Protein AF-A0A971NAR1-F1 (afdb_monomer_lite)

Foldseek 3Di:
DDDPVLVQLLVLQVVVCVVPVDHDALVNCCVPRVVVDDSVRSVVSVVVCVVVVSDDDD

Se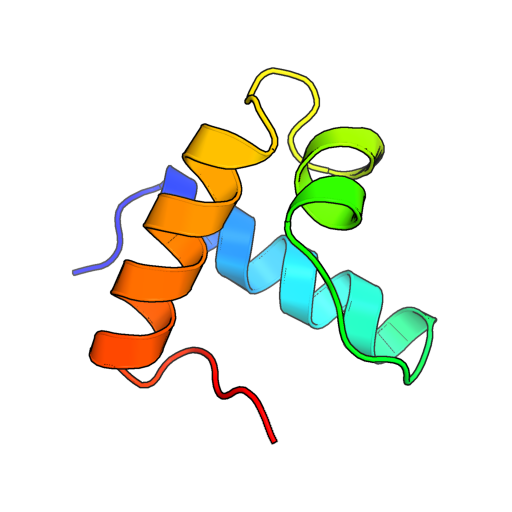quence (58 aa):
MLTERQLEVVLSVVYEYIRSGESVGSRTVSRRYLTGHSSATIRNEMSDLEEMGFLMQP

Structure (mmCIF, N/CA/C/O backbone):
data_AF-A0A971NAR1-F1
#
_entry.id   AF-A0A971NAR1-F1
#
loop_
_atom_site.group_PDB
_atom_site.id
_atom_site.type_symbol
_atom_site.label_atom_id
_atom_site.label_alt_id
_atom_site.label_comp_id
_atom_site.label_asym_id
_atom_site.label_entity_id
_atom_site.label_seq_id
_atom_site.pdbx_PDB_ins_code
_atom_site.Cartn_x
_atom_site.Cartn_y
_atom_site.Cartn_z
_atom_site.occupancy
_atom_site.B_iso_or_equiv
_atom_site.auth_seq_id
_atom_site.auth_comp_id
_atom_site.auth_asym_id
_atom_site.auth_atom_id
_atom_site.pdbx_PDB_model_num
ATOM 1 N N . MET A 1 1 ? -2.026 -15.784 9.800 1.00 84.88 1 MET A N 1
ATOM 2 C CA . MET A 1 1 ? -2.981 -15.821 8.669 1.00 84.88 1 MET A CA 1
ATOM 3 C C . MET A 1 1 ? -3.233 -14.394 8.230 1.00 84.88 1 MET A C 1
ATOM 5 O O . MET A 1 1 ? -3.247 -13.537 9.104 1.00 84.88 1 MET A O 1
ATOM 9 N N . LEU A 1 2 ? -3.385 -14.147 6.927 1.00 92.81 2 LEU A N 1
ATOM 10 C CA . LEU A 1 2 ? -3.672 -12.805 6.412 1.00 92.81 2 LEU A CA 1
ATOM 11 C C . LEU A 1 2 ? -5.084 -12.367 6.805 1.00 92.81 2 LEU A C 1
ATOM 13 O O . LEU A 1 2 ? -6.014 -13.176 6.777 1.00 92.81 2 LEU A O 1
ATOM 17 N N . THR A 1 3 ? -5.240 -11.091 7.150 1.00 96.81 3 THR A N 1
ATOM 18 C CA . THR A 1 3 ? -6.565 -10.467 7.231 1.00 96.81 3 THR A CA 1
ATOM 19 C C . THR A 1 3 ? -7.133 -10.239 5.828 1.00 96.81 3 THR A C 1
ATOM 21 O O . THR A 1 3 ? -6.394 -10.231 4.842 1.00 96.81 3 THR A O 1
ATOM 24 N N . GLU A 1 4 ? -8.444 -10.016 5.726 1.00 96.06 4 GLU A N 1
ATOM 25 C CA . GLU A 1 4 ? -9.094 -9.674 4.453 1.00 96.06 4 GLU A CA 1
ATOM 26 C C . GLU A 1 4 ? -8.452 -8.434 3.813 1.00 96.06 4 GLU A C 1
ATOM 28 O O . GLU A 1 4 ? -8.060 -8.467 2.651 1.00 96.06 4 GLU A O 1
ATOM 33 N N . ARG A 1 5 ? -8.191 -7.392 4.611 1.00 96.06 5 ARG A N 1
ATOM 34 C CA . ARG A 1 5 ? -7.508 -6.182 4.138 1.00 96.06 5 ARG A CA 1
ATOM 35 C C . ARG A 1 5 ? -6.081 -6.460 3.669 1.00 96.06 5 ARG A C 1
ATOM 37 O O . ARG A 1 5 ? -5.673 -5.946 2.633 1.00 96.06 5 ARG A O 1
ATOM 44 N N . GLN A 1 6 ? -5.311 -7.259 4.406 1.00 97.62 6 GLN A N 1
ATOM 45 C CA . GLN A 1 6 ? -3.952 -7.621 3.994 1.00 97.62 6 GLN A CA 1
ATOM 46 C C . GLN A 1 6 ? -3.958 -8.372 2.659 1.00 97.62 6 GLN A C 1
ATOM 48 O O . GLN A 1 6 ? -3.130 -8.094 1.794 1.00 97.62 6 GLN A O 1
ATOM 53 N N . LEU A 1 7 ? -4.918 -9.280 2.465 1.00 97.75 7 LEU A N 1
ATOM 54 C CA . LEU A 1 7 ? -5.094 -9.987 1.200 1.00 97.75 7 LEU A CA 1
ATOM 55 C C . LEU A 1 7 ? -5.418 -9.015 0.055 1.00 97.75 7 LEU A C 1
ATOM 57 O O . LEU A 1 7 ? -4.787 -9.085 -1.000 1.00 97.75 7 LEU A O 1
ATOM 61 N N . GLU A 1 8 ? -6.341 -8.075 0.266 1.00 97.75 8 GLU A N 1
ATOM 62 C CA . GLU A 1 8 ? -6.662 -7.042 -0.723 1.00 97.75 8 GLU A CA 1
ATOM 63 C C . GLU A 1 8 ? -5.454 -6.155 -1.057 1.00 97.75 8 GLU A C 1
ATOM 65 O O . GLU A 1 8 ? -5.236 -5.825 -2.226 1.00 97.75 8 GLU A O 1
ATOM 70 N N . VAL A 1 9 ? -4.637 -5.792 -0.060 1.00 97.81 9 VAL A N 1
ATOM 71 C CA . VAL A 1 9 ? -3.404 -5.017 -0.264 1.00 97.81 9 VAL A CA 1
ATOM 72 C C . VAL A 1 9 ? -2.415 -5.794 -1.132 1.00 97.81 9 VAL A C 1
ATOM 74 O O . VAL A 1 9 ? -1.937 -5.239 -2.122 1.00 97.81 9 VAL A O 1
ATOM 77 N N . VAL A 1 10 ? -2.149 -7.070 -0.827 1.00 97.62 10 VAL A N 1
ATOM 78 C CA . VAL A 1 10 ? -1.249 -7.917 -1.634 1.00 97.62 10 VAL A CA 1
ATOM 79 C C . VAL A 1 10 ? -1.743 -8.012 -3.075 1.00 97.62 10 VAL A C 1
ATOM 81 O O . VAL A 1 10 ? -0.978 -7.753 -4.003 1.00 97.62 10 VAL A O 1
ATOM 84 N N . LEU A 1 11 ? -3.025 -8.324 -3.280 1.00 97.75 11 LEU A N 1
ATOM 85 C CA . LEU A 1 11 ? -3.602 -8.448 -4.621 1.00 97.75 11 LEU A CA 1
ATOM 86 C C . LEU A 1 11 ? -3.517 -7.133 -5.406 1.00 97.75 11 LEU A C 1
ATOM 88 O O . LEU A 1 11 ? -3.161 -7.141 -6.584 1.00 97.75 11 LEU A O 1
ATOM 92 N N . SER A 1 12 ? -3.783 -6.003 -4.747 1.00 97.88 12 SER A N 1
ATOM 93 C CA . SER A 1 12 ? -3.683 -4.671 -5.354 1.00 97.88 12 SER A CA 1
ATOM 94 C C . SER A 1 12 ? -2.254 -4.347 -5.791 1.00 97.88 12 SER A C 1
ATOM 96 O O . SER A 1 12 ? -2.041 -3.812 -6.880 1.00 97.88 12 SER A O 1
ATOM 98 N N . VAL A 1 13 ? -1.267 -4.680 -4.952 1.00 97.25 13 VAL A N 1
ATOM 99 C CA . VAL A 1 13 ? 0.156 -4.477 -5.253 1.00 97.25 13 VAL A CA 1
ATOM 100 C C . VAL A 1 13 ? 0.593 -5.358 -6.418 1.00 97.25 13 VAL A C 1
ATOM 102 O O . VAL A 1 13 ? 1.186 -4.847 -7.362 1.00 97.25 13 VAL A O 1
ATOM 105 N N . VAL A 1 14 ? 0.252 -6.649 -6.395 1.00 97.12 14 VAL A N 1
ATOM 106 C CA . VAL A 1 14 ? 0.580 -7.593 -7.475 1.00 97.12 14 VAL A CA 1
ATOM 107 C C . VAL A 1 14 ? -0.026 -7.135 -8.799 1.00 97.12 14 VAL A C 1
ATOM 109 O O . VAL A 1 14 ? 0.668 -7.096 -9.812 1.00 97.12 14 VAL A O 1
ATOM 112 N N . TYR A 1 15 ? -1.302 -6.747 -8.798 1.00 97.62 15 TYR A N 1
ATOM 113 C CA . TYR A 1 15 ? -1.974 -6.298 -10.010 1.00 97.62 15 TYR A CA 1
ATOM 114 C C . TYR A 1 15 ? -1.349 -5.016 -10.574 1.00 97.62 15 TYR A C 1
ATOM 116 O O . TYR A 1 15 ? -1.066 -4.952 -11.771 1.00 97.62 15 TYR A O 1
ATOM 124 N N . GLU A 1 16 ? -1.089 -4.004 -9.737 1.00 97.44 16 GLU A N 1
ATOM 125 C CA . GLU A 1 16 ? -0.445 -2.777 -10.215 1.00 97.44 16 GLU A CA 1
ATOM 126 C C . GLU A 1 16 ? 0.981 -3.051 -10.702 1.00 97.44 16 GLU A C 1
ATOM 128 O O . GLU A 1 16 ? 1.340 -2.533 -11.752 1.00 97.44 16 GLU A O 1
ATOM 133 N N . TYR A 1 17 ? 1.749 -3.901 -10.014 1.00 96.19 17 TYR A N 1
ATOM 134 C CA . TYR A 1 17 ? 3.110 -4.259 -10.413 1.00 96.19 17 TYR A CA 1
ATOM 135 C C . TYR A 1 17 ? 3.142 -4.972 -11.770 1.00 96.19 17 TYR A C 1
ATOM 137 O O . TYR A 1 17 ? 3.924 -4.601 -12.639 1.00 96.19 17 TYR A O 1
ATOM 145 N N . ILE A 1 18 ? 2.252 -5.945 -11.998 1.00 96.88 18 ILE A N 1
ATOM 146 C CA . ILE A 1 18 ? 2.120 -6.621 -13.301 1.00 96.88 18 ILE A CA 1
ATOM 147 C C . ILE A 1 18 ? 1.736 -5.619 -14.398 1.00 96.88 18 ILE A C 1
ATOM 149 O O . ILE A 1 18 ? 2.203 -5.725 -15.531 1.00 96.88 18 ILE A O 1
ATOM 153 N N . ARG A 1 19 ? 0.880 -4.644 -14.076 1.00 96.81 19 ARG A N 1
ATOM 154 C CA . ARG A 1 19 ? 0.376 -3.657 -15.036 1.00 96.81 19 ARG A CA 1
ATOM 155 C C . ARG A 1 19 ? 1.406 -2.584 -15.395 1.00 96.81 19 ARG A C 1
ATOM 157 O O . ARG A 1 19 ? 1.429 -2.153 -16.545 1.00 96.81 19 ARG A O 1
ATOM 164 N N . SER A 1 20 ? 2.178 -2.092 -14.425 1.00 96.12 20 SER A N 1
ATOM 165 C CA . SER A 1 20 ? 3.110 -0.971 -14.612 1.00 96.12 20 SER A CA 1
ATOM 166 C C . SER A 1 20 ? 4.561 -1.406 -14.820 1.00 96.12 20 SER A C 1
ATOM 168 O O . SER A 1 20 ? 5.305 -0.690 -15.481 1.00 96.12 20 SER A O 1
ATOM 170 N N . GLY A 1 21 ? 4.973 -2.546 -14.257 1.00 94.69 21 GLY A N 1
ATOM 171 C CA . GLY A 1 21 ? 6.380 -2.940 -14.141 1.00 94.69 21 GLY A CA 1
ATOM 172 C C . GLY A 1 21 ? 7.183 -2.093 -13.144 1.00 94.69 21 GLY A C 1
ATOM 173 O O . GLY A 1 21 ? 8.402 -2.229 -13.069 1.00 94.69 21 GLY A O 1
ATOM 174 N N . GLU A 1 22 ? 6.523 -1.213 -12.388 1.00 93.25 22 GLU A N 1
ATOM 175 C CA . GLU A 1 22 ? 7.146 -0.276 -11.450 1.00 93.25 22 GLU A CA 1
ATOM 176 C C . GLU A 1 22 ? 6.828 -0.635 -9.998 1.00 93.25 22 GLU A C 1
ATOM 178 O O . GLU A 1 22 ? 5.824 -1.285 -9.698 1.00 93.25 22 GLU A O 1
ATOM 183 N N . SER A 1 23 ? 7.661 -0.155 -9.070 1.00 94.19 23 SER A N 1
ATOM 184 C CA . SER A 1 23 ? 7.395 -0.295 -7.640 1.00 94.19 23 SER A CA 1
ATOM 185 C C . SER A 1 23 ? 6.069 0.369 -7.254 1.00 94.19 23 SER A C 1
ATOM 187 O O . SER A 1 23 ? 5.718 1.466 -7.697 1.00 94.19 23 SER A O 1
ATOM 189 N N . VAL A 1 24 ? 5.303 -0.315 -6.405 1.00 96.88 24 VAL A N 1
ATOM 190 C CA . VAL A 1 24 ? 3.951 0.110 -6.041 1.00 96.88 24 VAL A CA 1
ATOM 191 C C . VAL A 1 24 ? 3.957 0.663 -4.626 1.00 96.88 24 VAL A C 1
ATOM 193 O O . VAL A 1 24 ? 4.238 -0.047 -3.669 1.00 96.88 24 VAL A O 1
ATOM 196 N N . GLY A 1 25 ? 3.619 1.944 -4.485 1.00 96.19 25 GLY A N 1
ATOM 197 C CA . GLY A 1 25 ? 3.503 2.597 -3.182 1.00 96.19 25 GLY A CA 1
ATOM 198 C C . GLY A 1 25 ? 2.083 2.578 -2.613 1.00 96.19 25 GLY A C 1
ATOM 199 O O . GLY A 1 25 ? 1.090 2.573 -3.348 1.00 96.19 25 GLY A O 1
ATOM 200 N N . SER A 1 26 ? 1.978 2.714 -1.290 1.00 97.25 26 SER A N 1
ATOM 201 C CA . SER A 1 26 ? 0.700 2.771 -0.561 1.00 97.25 26 SER A CA 1
ATOM 202 C C . SER A 1 26 ? -0.255 3.861 -1.066 1.00 97.25 26 SER A C 1
ATOM 204 O O . SER A 1 26 ? -1.472 3.682 -1.056 1.00 97.25 26 SER A O 1
ATOM 206 N N . ARG A 1 27 ? 0.276 4.979 -1.582 1.00 97.38 27 ARG A N 1
ATOM 207 C CA . ARG A 1 27 ? -0.519 6.072 -2.166 1.00 97.38 27 ARG A CA 1
ATOM 208 C C . ARG A 1 27 ? -1.193 5.685 -3.484 1.00 97.38 27 ARG A C 1
ATOM 210 O O . ARG A 1 27 ? -2.231 6.255 -3.825 1.00 97.38 27 ARG A O 1
ATOM 217 N N . THR A 1 28 ? -0.594 4.772 -4.244 1.00 97.19 28 THR A N 1
ATOM 218 C CA . THR A 1 28 ? -1.185 4.220 -5.469 1.00 97.19 28 THR A CA 1
ATOM 219 C C . THR A 1 28 ? -2.288 3.241 -5.100 1.00 97.19 28 THR A C 1
ATOM 221 O O . THR A 1 28 ? -3.409 3.392 -5.581 1.00 97.19 28 THR A O 1
ATOM 224 N N . VAL A 1 29 ? -2.006 2.330 -4.165 1.00 97.44 29 VAL A N 1
ATOM 225 C CA . VAL A 1 29 ? -2.974 1.343 -3.668 1.00 97.44 29 VAL A CA 1
ATOM 226 C C . VAL A 1 29 ? -4.215 2.023 -3.078 1.00 97.44 29 VAL A C 1
ATOM 228 O O . VAL A 1 29 ? -5.331 1.7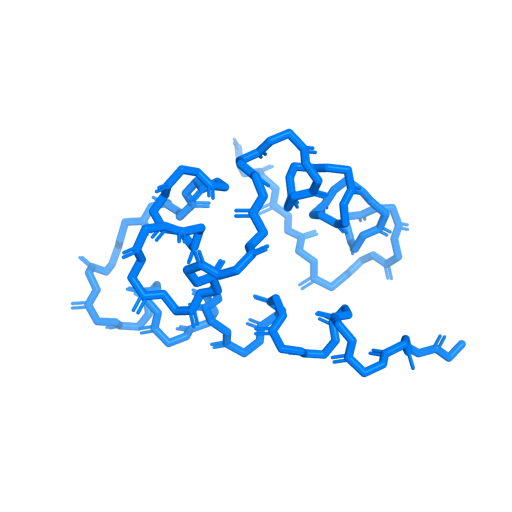63 -3.520 1.00 97.44 29 VAL A O 1
ATOM 231 N N . SER A 1 30 ? -4.018 2.975 -2.161 1.00 97.88 30 SER A N 1
ATOM 232 C CA . SER A 1 30 ? -5.094 3.749 -1.526 1.00 97.88 30 SER A CA 1
ATOM 233 C C . SER A 1 30 ? -5.955 4.509 -2.540 1.00 97.88 30 SER A C 1
ATOM 235 O O . SER A 1 30 ? -7.169 4.535 -2.413 1.00 97.88 30 SER A O 1
ATOM 237 N N . ARG A 1 31 ? -5.369 5.108 -3.585 1.00 96.69 31 ARG A N 1
ATOM 238 C CA . ARG A 1 31 ? -6.147 5.911 -4.548 1.00 96.69 31 ARG A CA 1
ATOM 239 C C . ARG A 1 31 ? -6.834 5.106 -5.646 1.00 96.69 31 ARG A C 1
ATOM 241 O O . ARG A 1 31 ? -7.782 5.622 -6.225 1.00 96.69 31 ARG A O 1
ATOM 248 N N . ARG A 1 32 ? -6.331 3.918 -5.990 1.00 96.12 32 ARG A N 1
ATOM 249 C CA . ARG A 1 32 ? -6.817 3.154 -7.153 1.00 96.12 32 ARG A CA 1
ATOM 250 C C . ARG A 1 32 ? -7.595 1.894 -6.800 1.00 96.12 32 ARG A C 1
ATOM 252 O O . ARG A 1 32 ? -8.472 1.527 -7.569 1.00 96.12 32 ARG A O 1
ATOM 25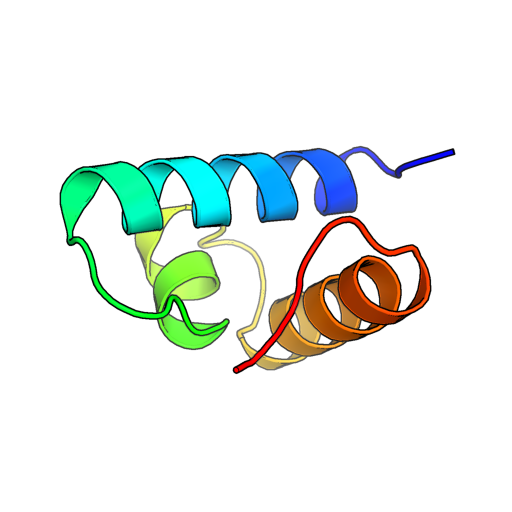9 N N . TYR A 1 33 ? -7.279 1.256 -5.677 1.00 96.69 33 TYR A N 1
ATOM 260 C CA . TYR A 1 33 ? -7.835 -0.051 -5.315 1.00 96.69 33 TYR A CA 1
ATOM 261 C C . TYR A 1 33 ? -8.591 0.011 -3.986 1.00 96.69 33 TYR A C 1
ATOM 263 O O . TYR A 1 33 ? -9.707 -0.482 -3.889 1.00 96.69 33 TYR A O 1
ATOM 271 N N . LEU A 1 34 ? -8.024 0.691 -2.985 1.00 94.81 34 LEU A N 1
ATOM 272 C CA . LEU A 1 34 ? -8.556 0.750 -1.620 1.00 94.81 34 LEU A CA 1
ATOM 273 C C . LEU A 1 34 ? -8.964 2.179 -1.232 1.00 94.81 34 LEU A C 1
ATOM 275 O O . LEU A 1 34 ? -8.481 2.730 -0.242 1.00 94.81 34 LEU A O 1
ATOM 279 N N . THR A 1 35 ? -9.872 2.782 -2.011 1.00 90.31 35 THR A N 1
ATOM 280 C CA . THR A 1 35 ? -10.285 4.202 -1.898 1.00 90.31 35 THR A CA 1
ATOM 281 C C . THR A 1 35 ? -10.962 4.577 -0.578 1.00 90.31 35 THR A C 1
ATOM 283 O O . THR A 1 35 ? -11.105 5.761 -0.285 1.00 90.31 35 THR A O 1
ATOM 286 N N . GLY A 1 36 ? -11.348 3.595 0.240 1.00 93.00 36 GLY A N 1
ATOM 287 C CA . GLY A 1 36 ? -11.859 3.792 1.602 1.00 93.00 36 GLY A CA 1
ATOM 288 C C . GLY A 1 36 ? -10.780 3.837 2.690 1.00 93.00 36 GLY A C 1
ATOM 289 O O . GLY A 1 36 ? -11.094 4.055 3.860 1.00 93.00 36 GLY A O 1
ATOM 290 N N . HIS A 1 37 ? -9.509 3.632 2.339 1.00 96.12 37 HIS A N 1
ATOM 291 C CA . HIS A 1 37 ? -8.408 3.563 3.292 1.00 96.12 37 HIS A CA 1
ATOM 292 C C . HIS A 1 37 ? -7.349 4.617 3.007 1.00 96.12 37 HIS A C 1
ATOM 294 O O . HIS A 1 37 ? -6.968 4.872 1.865 1.00 96.12 37 HIS A O 1
ATOM 300 N N . SER A 1 38 ? -6.842 5.229 4.077 1.00 97.62 38 SER A N 1
ATOM 301 C CA . SER A 1 38 ? -5.776 6.218 3.964 1.00 97.62 38 SER A CA 1
ATOM 302 C C . SER A 1 38 ? -4.470 5.566 3.502 1.00 97.62 38 SER A C 1
ATOM 304 O O . SER A 1 38 ? -4.174 4.419 3.837 1.00 97.62 38 SER A O 1
ATOM 306 N N . SER A 1 39 ? -3.626 6.329 2.805 1.00 97.62 39 SER A N 1
ATOM 307 C CA . SER A 1 39 ? -2.277 5.875 2.435 1.00 97.62 39 SER A CA 1
ATOM 308 C C . SER A 1 39 ? -1.432 5.472 3.652 1.00 97.62 39 SER A C 1
ATOM 310 O O . SER A 1 39 ? -0.553 4.627 3.512 1.00 97.62 39 SER A O 1
ATOM 312 N N . ALA A 1 40 ? -1.686 6.059 4.830 1.00 98.19 40 ALA A N 1
ATOM 313 C CA . ALA A 1 40 ? -1.008 5.695 6.073 1.00 98.19 40 ALA A CA 1
ATOM 314 C C . ALA A 1 40 ? -1.444 4.308 6.563 1.00 98.19 40 ALA A C 1
ATOM 316 O O . ALA A 1 40 ? -0.590 3.494 6.895 1.00 98.19 40 ALA A O 1
ATOM 317 N N . THR A 1 41 ? -2.749 4.018 6.523 1.00 97.81 41 THR A N 1
ATOM 318 C CA . THR A 1 41 ? -3.295 2.687 6.827 1.00 97.81 41 THR A CA 1
ATOM 319 C C . THR A 1 41 ? -2.675 1.641 5.910 1.00 97.81 41 THR A C 1
ATOM 321 O O . THR A 1 41 ? -2.119 0.668 6.395 1.00 97.81 41 THR A O 1
ATOM 324 N N . ILE A 1 42 ? -2.680 1.881 4.595 1.00 98.12 42 ILE A N 1
ATOM 325 C CA . ILE A 1 42 ? -2.113 0.930 3.631 1.00 98.12 42 ILE A CA 1
ATOM 326 C C . ILE A 1 42 ? -0.606 0.745 3.824 1.00 98.12 42 ILE A C 1
ATOM 328 O O . ILE A 1 42 ? -0.112 -0.366 3.695 1.00 98.12 42 ILE A O 1
ATOM 332 N N . ARG A 1 43 ? 0.139 1.805 4.157 1.00 97.81 43 ARG A N 1
ATOM 333 C CA . ARG A 1 43 ? 1.574 1.682 4.442 1.00 97.81 43 ARG A CA 1
ATOM 334 C C . ARG A 1 43 ? 1.836 0.757 5.632 1.00 97.81 43 ARG A C 1
ATOM 336 O O . ARG A 1 43 ? 2.768 -0.028 5.557 1.00 97.81 43 ARG A O 1
ATOM 343 N N . ASN A 1 44 ? 1.032 0.853 6.691 1.00 97.62 44 ASN A N 1
ATOM 344 C CA . ASN A 1 44 ? 1.177 -0.026 7.850 1.00 97.62 44 ASN A CA 1
ATOM 345 C C . ASN A 1 44 ? 0.922 -1.486 7.451 1.00 97.62 44 ASN A C 1
ATOM 347 O O . ASN A 1 44 ? 1.758 -2.332 7.723 1.00 97.62 44 ASN A O 1
ATOM 351 N N . GLU A 1 45 ? -0.147 -1.754 6.692 1.00 97.81 45 GLU A N 1
ATOM 352 C CA . GLU A 1 45 ? -0.413 -3.107 6.178 1.00 97.81 45 GLU A CA 1
ATOM 353 C C . GLU A 1 45 ? 0.723 -3.630 5.293 1.00 97.81 45 GLU A C 1
ATOM 355 O O . GLU A 1 45 ? 1.102 -4.789 5.397 1.00 97.81 45 GLU A O 1
ATOM 360 N N . MET A 1 46 ? 1.280 -2.786 4.418 1.00 97.19 46 MET A N 1
ATOM 361 C CA . MET A 1 46 ? 2.410 -3.168 3.568 1.00 97.19 46 MET A CA 1
ATOM 362 C C . MET A 1 46 ? 3.674 -3.467 4.382 1.00 97.19 46 MET A C 1
ATOM 364 O O . MET A 1 46 ? 4.408 -4.371 4.001 1.00 97.19 46 MET A O 1
ATOM 368 N N . SER A 1 47 ? 3.898 -2.754 5.491 1.00 97.56 47 SER A N 1
ATOM 369 C CA . SER A 1 47 ? 4.996 -3.027 6.429 1.00 97.56 47 SER A CA 1
ATOM 370 C C . SER A 1 47 ? 4.816 -4.390 7.097 1.00 97.56 47 SER A C 1
ATOM 372 O O . SER A 1 47 ? 5.733 -5.203 7.080 1.00 97.56 47 SER A O 1
ATOM 374 N N . ASP A 1 48 ? 3.614 -4.679 7.607 1.00 97.12 48 ASP A N 1
ATOM 375 C CA . ASP A 1 48 ? 3.303 -5.980 8.211 1.00 97.12 48 ASP A CA 1
ATOM 376 C C . ASP A 1 48 ? 3.481 -7.114 7.184 1.00 97.12 48 ASP A C 1
ATOM 378 O O . ASP A 1 48 ? 4.024 -8.176 7.481 1.00 97.12 48 ASP A O 1
ATOM 382 N N . LEU A 1 49 ? 3.051 -6.884 5.940 1.00 97.44 49 LEU A N 1
ATOM 383 C CA . LEU A 1 49 ? 3.194 -7.835 4.837 1.00 97.44 49 LEU A CA 1
ATOM 384 C C . LEU A 1 49 ? 4.653 -8.067 4.423 1.00 97.44 49 LEU A C 1
ATOM 386 O O . LEU A 1 49 ? 4.985 -9.173 3.996 1.00 97.44 49 LEU A O 1
ATOM 390 N N . GLU A 1 50 ? 5.508 -7.053 4.533 1.00 96.44 50 GLU A N 1
ATOM 391 C CA . GLU A 1 50 ? 6.947 -7.171 4.294 1.00 96.44 50 GLU A CA 1
ATOM 392 C C . GLU A 1 50 ? 7.628 -7.993 5.394 1.00 96.44 50 GLU A C 1
ATOM 394 O O . GLU A 1 50 ? 8.348 -8.942 5.089 1.00 96.44 50 GLU A O 1
ATOM 399 N N . GLU A 1 51 ? 7.315 -7.730 6.667 1.00 96.25 51 GLU A N 1
ATOM 400 C CA . GLU A 1 51 ? 7.796 -8.543 7.795 1.00 96.25 51 GLU A CA 1
ATOM 401 C C . GLU A 1 51 ? 7.354 -10.011 7.682 1.00 96.25 51 GLU A C 1
ATOM 403 O O . GLU A 1 51 ? 8.089 -10.930 8.048 1.00 96.25 51 GLU A O 1
ATOM 408 N N . MET A 1 52 ? 6.162 -10.246 7.130 1.00 95.56 52 MET A N 1
ATOM 409 C CA . MET A 1 52 ? 5.628 -11.581 6.859 1.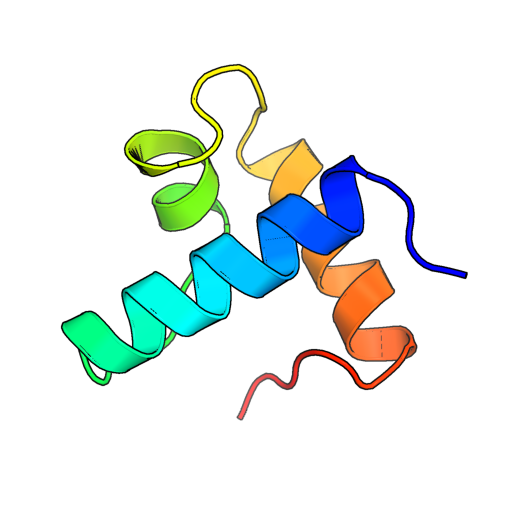00 95.56 52 MET A CA 1
ATOM 410 C C . MET A 1 52 ? 6.193 -12.232 5.581 1.00 95.56 52 MET A C 1
ATOM 412 O O . MET A 1 52 ? 5.886 -13.396 5.317 1.00 95.56 52 MET A O 1
ATOM 416 N N . GLY A 1 53 ? 6.995 -11.515 4.786 1.00 95.88 53 GLY A N 1
ATOM 417 C CA . GLY A 1 53 ? 7.635 -12.021 3.566 1.00 95.88 53 GLY A CA 1
ATOM 418 C C . GLY A 1 53 ? 6.731 -12.098 2.329 1.00 95.88 53 GLY A C 1
ATOM 419 O O . GLY A 1 53 ? 7.085 -12.768 1.360 1.00 95.88 53 GLY A O 1
ATOM 420 N N . PHE A 1 54 ? 5.566 -11.442 2.339 1.00 95.62 54 PHE A N 1
ATOM 421 C CA . PHE A 1 54 ? 4.666 -11.368 1.177 1.00 95.62 54 PHE A CA 1
ATOM 422 C C . PHE A 1 54 ? 5.043 -10.251 0.206 1.00 95.62 54 PHE A C 1
ATOM 424 O O . PHE A 1 54 ? 4.771 -10.357 -0.989 1.00 95.62 54 PHE A O 1
ATOM 431 N N . LEU A 1 55 ? 5.638 -9.177 0.721 1.00 95.19 55 LEU A N 1
ATOM 432 C CA . LEU A 1 55 ? 6.160 -8.061 -0.057 1.00 95.19 55 LEU A CA 1
ATOM 433 C C . LEU A 1 55 ? 7.650 -7.900 0.236 1.00 95.19 55 LEU A C 1
ATOM 435 O O . LEU A 1 55 ? 8.129 -8.298 1.292 1.00 95.19 55 LEU A O 1
ATOM 439 N N . MET A 1 56 ? 8.377 -7.311 -0.706 1.00 92.12 56 MET A N 1
ATOM 440 C CA . MET A 1 56 ? 9.759 -6.903 -0.493 1.00 92.12 56 MET A CA 1
ATOM 441 C C . MET A 1 56 ? 9.996 -5.572 -1.187 1.00 92.12 56 MET A C 1
ATOM 443 O O . MET A 1 56 ? 9.560 -5.378 -2.328 1.00 92.12 56 MET A O 1
ATOM 447 N N . GLN A 1 57 ? 10.695 -4.669 -0.512 1.00 80.31 57 GLN A N 1
ATOM 448 C CA . GLN A 1 57 ? 11.231 -3.482 -1.150 1.00 80.31 57 GLN A CA 1
ATOM 449 C C . GLN A 1 57 ? 12.684 -3.750 -1.596 1.00 80.31 57 GLN A C 1
ATOM 451 O O . GLN A 1 57 ? 13.499 -4.150 -0.764 1.00 80.31 57 GLN A O 1
ATOM 456 N N . PRO A 1 58 ? 13.024 -3.588 -2.891 1.00 75.94 58 PRO A N 1
ATOM 457 C CA . PRO A 1 58 ? 14.418 -3.567 -3.330 1.00 75.94 58 PRO A CA 1
ATOM 458 C C . PRO A 1 58 ? 15.147 -2.286 -2.900 1.00 75.94 58 PRO A C 1
ATOM 460 O O . PRO A 1 58 ? 14.474 -1.247 -2.689 1.00 75.94 58 PRO A O 1
#

pLDDT: mean 95.65, std 3.99, range [75.94, 98.19]

Radius of gyration: 10.25 Å; chains: 1; bounding box: 26×22×24 Å

Secondary structure (DSSP, 8-state):
---HHHHHHHHHHHHHHHHHSS---HHHHHHHT-TTS-HHHHHHHHHHHHHTTS----

=== Feature glossary ===
Reading guide. The protein is described through the following features:

Foldseek 3Di. A 3Di character summarizes, for each re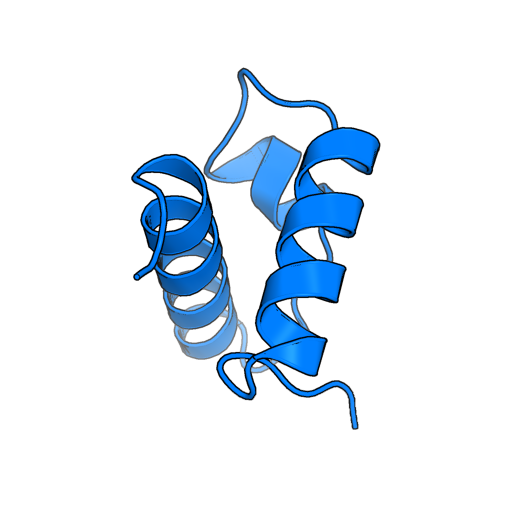sidue, the relative orientation of the Cα frame of its nearest spatial neighbor. Because it encodes fold topology rather than chemistry, 3Di alignments detect remote structural similarity that sequence alignment misses.

Contact-map, Ramachandran, and PAE plots. Plot images: a contact map (which residues are close in 3D, as an N×N binary image), a Ramachandran scatter (backbone torsion angles, revealing secondary-structure composition at a glance), and — for AlphaFo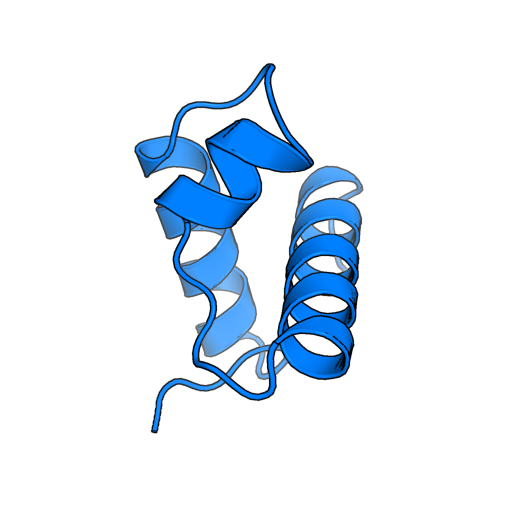ld structures — a PAE heatmap (pairwise prediction confidence).

Radius of gyration, Cα contacts, bounding box. Radius of gyration (Rg) is the root-mean-square distance of Cα atoms from their centroid — a single number for overall size and compactness. A globular domain of N residues has Rg ≈ 2.2·N^0.38 Å; an extended or disordered chain has a much larger Rg. The Cα contact count is the number of residue pairs whose Cα atoms are within 8 Å and are more than four positions apart in sequence — a standard proxy for tertiary packing density. The bounding box is the smallest axis-aligned box enclosing all Cα atoms.

Secondary structure (8-state, DSSP). Eight-state secondary structure (DSSP): H is the canonical α-helix, G the tighter 3₁₀-helix, I the wider π-helix; E/B are β-structure, T and S are turns and bends, and '-' is everything else. DSSP derives these from the pattern of main-chain N–H···O=C hydrogen bonds, not from the sequence.

B-factor. B-factor (Debye–Waller factor) reflects atomic displacement in the crystal lattice. It is an experimental observable (units Å²), not a prediction; low values mean the atom is pinned down, high values mean it moves or is heterogeneous across the crystal.

pLDDT. pLDDT is the predicted lDDT-Cα score: AlphaFold's confidence that the local environment of each residue (all inter-atomic distances within 15 Å) is correctly placed. It is a per-residue number between 0 and 100, with higher meaning more reliable.

Nearest PDB structures. Nearest PDB neighbors are the top structural matches found by Foldseek when searching this structure against the entire Protein Data Bank. Each hit reports a TM-score (0 to 1; >0.5 almost always implies the same fold) and an E-value. These are *structural* homologs — they may share no detectable sequence similarity.

Solvent-accessible surface area. Accessible surface area quantifies burial. A residue with SASA near zero is packed into the hydrophobic core; one with SASA >100 Å² sits on the surface. Computed here via the Shrake–Rupley numerical algorithm with a 1.4 Å probe.

Rendered structure images. Structure images are PyMOL renders from six orthogonal camera directions. Cartoon representation draws helices as coils and strands as arrows; sticks shows the backbone as bonds; surface shows the solvent-excluded envelope. Rainbow coloring maps sequence position to hue (blue→red, N→C); chain coloring assigns a distinct color per polypeptide.

Backbone torsions (φ/ψ). φ (phi) and ψ (psi) are the two rotatable backbone dihedrals per residue: φ is the C(i-1)–N–Cα–C torsion, ψ is the N–Cα–C–N(i+1) torsion, both in degrees on (−180°, 180°]. α-helical residues cluster near (−60°, −45°); β-strand residues near (−120°, +130°). A Ramachandran plot is simply a scatter of (φ, ψ) for every residue.

Predicted aligned error. Predicted Aligned Error (PAE) is an AlphaFold confidence matrix: entry (i, j) is the expected error in the position of residue j, in ångströms, when the prediction is superimposed on the true structure at residue i. Low PAE within a block of residues means that block is internally rigid and well-predicted; high PAE between two blocks means their relative placement is uncertain even if each block individually is confident.

mmCIF coordinates. Structure coordinates are given as an mmCIF _atom_site loop: one row per atom with element, residue name, chain id, sequence number, and x/y/z position in Å. Only the four main-chain atoms per residue are included here; side chains are omitted to keep the record compact.

InterPro / GO / CATH / organism. Database cross-references. InterPro integrates a dozen domain/family signature databases into unified entries with residue-range hits. GO terms attach function/process/location labels with evidence codes. CATH codes position the fold in a four-level structural taxonomy. Organism is the NCBI-taxonomy species name.

Secondary structure (3-state, P-SEA). SS3 is a coarse helix/strand/coil call (letters a/b/c) made by the P-SEA algorithm from inter-Cα distances and dihedrals. It is less detailed than DSSP but needs only Cα positions.

Sequence. Sequence gives the chain of amino acids in standard one-letter code (A=alanine, C=cysteine, …, Y=tyrosine), read N→C. It is the only feature that is directly encoded by the gene; all structural features are derived from the folded form of this sequence.